Protein AF-A0A7X0A059-F1 (afdb_monomer_lite)

Foldseek 3Di:
DDDDDDDDPDDDPPPLPPLDDFPDFDADPVRHTQEGEFEEEDQAQDLVRLLSRVASRVSPDVVHQEYEYHYEHPHDLVCQVVRVVNSQCSLQPPRDYPPPKDRQHHWAWPDDPVCVSAWTWTWTGIDPGRIYIYIHGHPVVVVSVVVVVVVPDDPPDD

Radius of gyration: 21.63 Å; chains: 1; bounding box: 45×54×93 Å

pLDDT: mean 77.63, std 18.53, range [27.95, 96.81]

Sequence (158 aa):
MNPKVRISGQSRPKKQSNPGEIDLGIFSGNNTRLAICEALILEGRNAIETQKHNLKIFNYDPVRKLYYLLIYYKGDTNNFDSSWESYIDVVEYFVDFPQGYKNPGKVVEITLSDLSDTILLGKSIYGADIELYHIFINVNYRLALNKKKAGQAKPEIL

Secondary structure (DSSP, 8-state):
-PPPP-----PPPP--------SEEEE-TTS-EEEEEEEEEESS--HHHHHHHHHHGGGS-TT--EEEEEEEE-S-GGGHHHHHHHHHHHHHHT--PPTTPPP--S-EE---TTTTTTEEEEEEEETTTEEEEEEEEETTHHHHHHHHHHHTS-----

Structure (mmCIF, N/CA/C/O backbone):
data_AF-A0A7X0A059-F1
#
_entry.id   AF-A0A7X0A059-F1
#
loop_
_atom_site.group_PDB
_atom_site.id
_atom_site.type_symbol
_atom_site.label_atom_id
_atom_site.label_alt_id
_atom_site.label_comp_id
_atom_site.label_asym_id
_atom_site.label_entity_id
_atom_site.label_seq_id
_atom_site.pdbx_PDB_ins_code
_atom_site.Cartn_x
_atom_site.Cartn_y
_atom_site.Cartn_z
_atom_site.occupancy
_atom_site.B_iso_or_equiv
_atom_site.auth_seq_id
_atom_site.auth_comp_id
_atom_site.auth_asym_id
_atom_site.auth_atom_id
_atom_site.pdbx_PDB_model_num
ATOM 1 N N . MET A 1 1 ? 10.974 32.297 54.657 1.00 39.09 1 MET A N 1
ATOM 2 C CA . MET A 1 1 ? 9.920 31.687 53.817 1.00 39.09 1 MET A CA 1
ATOM 3 C C . MET A 1 1 ? 10.022 32.303 52.432 1.00 39.09 1 MET A C 1
ATOM 5 O O . MET A 1 1 ? 9.784 33.493 52.312 1.00 39.09 1 MET A O 1
ATOM 9 N N . ASN A 1 2 ? 10.420 31.530 51.420 1.00 32.09 2 ASN A N 1
ATOM 10 C CA . ASN A 1 2 ? 10.432 31.978 50.021 1.00 32.09 2 ASN A CA 1
ATOM 11 C C . ASN A 1 2 ? 9.170 31.453 49.324 1.00 32.09 2 ASN A C 1
ATOM 13 O O . ASN A 1 2 ? 8.891 30.257 49.458 1.00 32.09 2 ASN A O 1
ATOM 17 N N . PRO A 1 3 ? 8.417 32.265 48.564 1.00 38.75 3 PRO A N 1
ATOM 18 C CA . PRO A 1 3 ? 7.340 31.73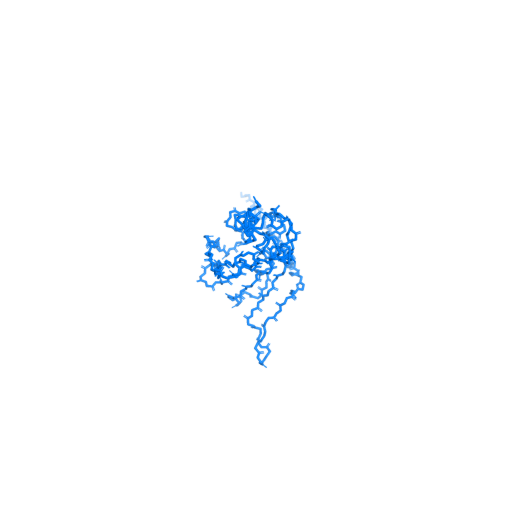1 47.748 1.00 38.75 3 PRO A CA 1
ATOM 19 C C . PRO A 1 3 ? 7.931 30.988 46.540 1.00 38.75 3 PRO A C 1
ATOM 21 O O . PRO A 1 3 ? 8.743 31.527 45.789 1.00 38.75 3 PRO A O 1
ATOM 24 N N . LYS A 1 4 ? 7.526 29.727 46.354 1.00 39.09 4 LYS A N 1
ATOM 25 C CA . LYS A 1 4 ? 7.794 28.968 45.126 1.00 39.09 4 LYS A CA 1
ATOM 26 C C . LYS A 1 4 ? 6.875 29.485 44.020 1.00 39.09 4 LYS A C 1
ATOM 28 O O . LYS A 1 4 ? 5.659 29.334 44.107 1.00 39.09 4 LYS A O 1
ATOM 33 N N . VAL A 1 5 ? 7.461 30.048 42.969 1.00 42.19 5 VAL A N 1
ATOM 34 C CA . VAL A 1 5 ? 6.776 30.314 41.699 1.00 42.19 5 VAL A CA 1
ATOM 35 C C . VAL A 1 5 ? 6.533 28.976 40.994 1.00 42.19 5 VAL A C 1
ATOM 37 O O . VAL A 1 5 ? 7.462 28.194 40.802 1.00 42.19 5 VAL A O 1
ATOM 40 N N . ARG A 1 6 ? 5.281 28.697 40.618 1.00 31.72 6 ARG A N 1
ATOM 41 C CA . ARG A 1 6 ? 4.892 27.516 39.836 1.00 31.72 6 ARG A CA 1
ATOM 42 C C . ARG A 1 6 ? 4.579 27.971 38.411 1.00 31.72 6 ARG A C 1
ATOM 44 O O . ARG A 1 6 ? 3.532 28.563 38.179 1.00 31.72 6 ARG A O 1
ATOM 51 N N . ILE A 1 7 ? 5.480 27.706 37.466 1.00 35.59 7 ILE A N 1
ATOM 52 C CA . ILE A 1 7 ? 5.191 27.875 36.037 1.00 35.59 7 ILE A CA 1
ATOM 53 C C . ILE A 1 7 ? 4.683 26.529 35.521 1.00 35.59 7 ILE A C 1
ATOM 55 O O . ILE A 1 7 ? 5.461 25.602 35.321 1.00 35.59 7 ILE A O 1
ATOM 5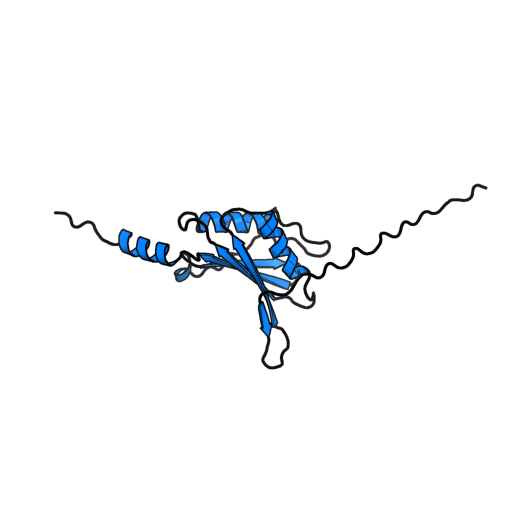9 N N . SER A 1 8 ? 3.370 26.404 35.329 1.00 34.66 8 SER A N 1
ATOM 60 C CA . SER A 1 8 ? 2.795 25.329 34.519 1.00 34.66 8 SER A CA 1
ATOM 61 C C . SER A 1 8 ? 2.526 25.874 33.123 1.00 34.66 8 SER A C 1
ATOM 63 O O . SER A 1 8 ? 1.470 26.451 32.862 1.00 34.66 8 SER A O 1
ATOM 65 N N . GLY A 1 9 ? 3.496 25.710 32.226 1.00 27.95 9 GLY A N 1
ATOM 66 C CA . GLY A 1 9 ? 3.263 25.859 30.797 1.00 27.95 9 GLY A CA 1
ATOM 67 C C . GLY A 1 9 ? 2.430 24.677 30.319 1.00 27.95 9 GLY A C 1
ATOM 68 O O . GLY A 1 9 ? 2.980 23.628 30.003 1.00 27.95 9 GLY A O 1
ATOM 69 N N . GLN A 1 10 ? 1.105 24.824 30.308 1.00 34.25 10 GLN A N 1
ATOM 70 C CA . GLN A 1 10 ? 0.245 23.935 29.535 1.00 34.25 10 GLN A CA 1
ATOM 71 C C . GLN A 1 10 ? 0.641 24.089 28.065 1.00 34.25 10 GLN A C 1
ATOM 73 O O . GLN A 1 10 ? 0.418 25.135 27.450 1.00 34.25 10 GLN A O 1
ATOM 78 N N . SER A 1 11 ? 1.272 23.060 27.507 1.00 37.22 11 SER A N 1
ATOM 79 C CA . SER A 1 11 ? 1.416 22.914 26.067 1.00 37.22 11 SER A CA 1
ATOM 80 C C . SER A 1 11 ? 0.014 22.959 25.461 1.00 37.22 11 SER A C 1
ATOM 82 O O . SER A 1 11 ? -0.852 22.151 25.791 1.00 37.22 11 SER A O 1
ATOM 84 N N . ARG A 1 12 ? -0.228 23.955 24.601 1.00 33.22 12 ARG A N 1
ATOM 85 C CA . ARG A 1 12 ? -1.451 24.040 23.796 1.00 33.22 12 ARG A CA 1
ATOM 86 C C . ARG A 1 12 ? -1.652 22.684 23.106 1.00 33.22 12 ARG A C 1
ATOM 88 O O . ARG A 1 12 ? -0.676 22.187 22.534 1.00 33.22 12 ARG A O 1
ATOM 95 N N . PRO A 1 13 ? -2.859 22.087 23.112 1.00 38.12 13 PRO A N 1
ATOM 96 C CA . PRO A 1 13 ? -3.106 20.929 22.270 1.00 38.12 13 PRO A CA 1
ATOM 97 C C . PRO A 1 13 ? -2.764 21.340 20.837 1.00 38.12 13 PRO A C 1
ATOM 99 O O . PRO A 1 13 ? -3.218 22.386 20.359 1.00 38.12 13 PRO A O 1
ATOM 102 N N . LYS A 1 14 ? -1.879 20.573 20.183 1.00 38.03 14 LYS A N 1
ATOM 103 C CA . LYS A 1 14 ? -1.586 20.759 18.761 1.00 38.03 14 LYS A CA 1
ATOM 104 C C . LYS A 1 14 ? -2.931 20.823 18.047 1.00 38.03 14 LYS A C 1
ATOM 106 O O . LYS A 1 14 ? -3.751 19.924 18.210 1.00 38.03 14 LYS A O 1
ATOM 111 N N . LYS A 1 15 ? -3.154 21.915 17.311 1.00 33.94 15 LYS A N 1
ATOM 112 C CA . LYS A 1 15 ? -4.305 22.102 16.426 1.00 33.94 15 LYS A CA 1
ATOM 113 C C . LYS A 1 15 ? -4.471 20.799 15.647 1.00 33.94 15 LYS A C 1
ATOM 115 O O . LYS A 1 15 ? -3.551 20.432 14.921 1.00 33.94 15 LYS A O 1
ATOM 120 N N . GLN A 1 16 ? -5.568 20.085 15.893 1.00 41.94 16 GLN A N 1
ATOM 121 C CA . GLN A 1 16 ? -5.876 18.818 15.244 1.00 41.94 16 GLN A CA 1
ATOM 122 C C . GLN A 1 16 ? -5.837 19.090 13.740 1.00 41.94 16 GLN A C 1
ATOM 124 O O . GLN A 1 16 ? -6.673 19.823 13.210 1.00 41.94 16 GLN A O 1
ATOM 129 N N . SER A 1 17 ? -4.761 18.656 13.083 1.00 46.22 17 SER A N 1
ATOM 130 C CA . SER A 1 17 ? -4.620 18.810 11.645 1.00 46.22 17 SER A CA 1
ATO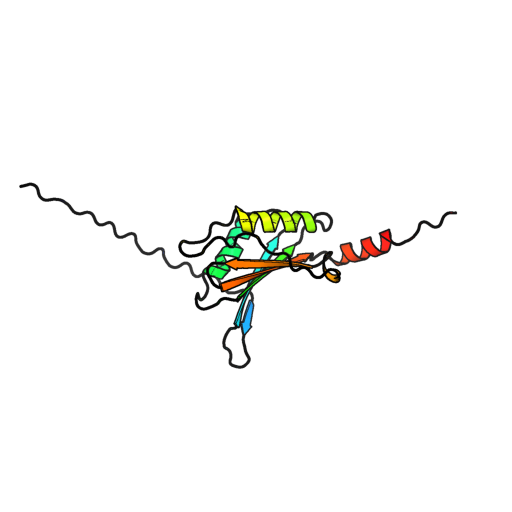M 131 C C . SER A 1 17 ? -5.745 17.997 11.038 1.00 46.22 17 SER A C 1
ATOM 133 O O . SER A 1 17 ? -5.811 16.795 11.294 1.00 46.22 17 SER A O 1
ATOM 135 N N . ASN A 1 18 ? -6.639 18.635 10.279 1.00 52.00 18 ASN A N 1
ATOM 136 C CA . ASN A 1 18 ? -7.593 17.885 9.477 1.00 52.00 18 ASN A CA 1
ATOM 137 C C . ASN A 1 18 ? -6.773 16.893 8.642 1.00 52.00 18 ASN A C 1
ATOM 139 O O . ASN A 1 18 ? -5.905 17.350 7.895 1.00 52.00 18 ASN A O 1
ATOM 143 N N . PRO A 1 19 ? -6.998 15.577 8.773 1.00 57.41 19 PRO A N 1
ATOM 144 C CA . PRO A 1 19 ? -6.161 14.552 8.147 1.00 57.41 19 PRO A CA 1
ATOM 145 C C . PRO A 1 19 ? -6.204 14.546 6.611 1.00 57.41 19 PRO A C 1
ATOM 147 O O . PRO A 1 19 ? -5.616 13.674 5.987 1.00 57.41 19 PRO A O 1
ATOM 150 N N . GLY A 1 20 ? -6.853 15.535 5.993 1.00 64.44 20 GLY A N 1
ATOM 151 C CA . GLY A 1 20 ? -7.193 15.562 4.579 1.00 64.44 20 GLY A CA 1
ATOM 152 C C . GLY A 1 20 ? -8.464 14.765 4.294 1.00 64.44 20 GLY A C 1
ATOM 153 O O . GLY A 1 20 ? -9.022 14.105 5.174 1.00 64.44 20 GLY A O 1
ATOM 154 N N . GLU A 1 21 ? -8.929 14.852 3.053 1.00 77.00 21 GLU A N 1
ATOM 155 C CA . GLU A 1 21 ? -9.992 13.994 2.530 1.00 77.00 21 GLU A CA 1
ATOM 156 C C . GLU A 1 21 ? -9.479 12.551 2.392 1.00 77.00 21 GLU A C 1
ATOM 158 O O . GLU A 1 21 ? -8.286 12.333 2.170 1.00 77.00 21 GLU A O 1
ATOM 163 N N . ILE A 1 22 ? -10.367 11.578 2.603 1.00 81.62 22 ILE A N 1
ATOM 164 C CA . ILE A 1 22 ? -10.082 10.153 2.394 1.00 81.62 22 ILE A CA 1
ATOM 165 C C . ILE A 1 22 ? -10.134 9.882 0.894 1.00 81.62 22 ILE A C 1
ATOM 167 O O . ILE A 1 22 ? -11.134 10.228 0.270 1.00 81.62 22 ILE A O 1
ATOM 171 N N . ASP A 1 23 ? -9.125 9.208 0.345 1.00 83.69 23 ASP A N 1
ATOM 172 C CA . ASP A 1 23 ? -9.100 8.914 -1.094 1.00 83.69 23 ASP A CA 1
ATOM 173 C C . ASP A 1 23 ? -10.210 7.926 -1.494 1.00 83.69 23 ASP A C 1
ATOM 175 O O . ASP A 1 23 ? -10.922 8.136 -2.477 1.00 83.69 23 ASP A O 1
ATOM 179 N N . LEU A 1 24 ? -10.392 6.848 -0.719 1.00 87.44 24 LEU A N 1
ATOM 180 C CA . LEU A 1 24 ? -11.459 5.871 -0.934 1.00 87.44 24 LEU A CA 1
ATOM 181 C C . LEU A 1 24 ? -11.997 5.309 0.390 1.00 87.44 24 LEU A C 1
ATOM 183 O O . LEU A 1 24 ? -11.269 4.760 1.216 1.00 87.44 24 LEU A O 1
ATOM 187 N N . GLY A 1 25 ? -13.314 5.397 0.582 1.00 87.44 25 GLY A N 1
ATOM 188 C CA . GLY A 1 25 ? -14.017 4.744 1.686 1.00 87.44 25 GLY A CA 1
ATOM 189 C C . GLY A 1 25 ? -14.784 3.516 1.207 1.00 87.44 25 GLY A C 1
ATOM 190 O O . GLY A 1 25 ? -15.513 3.585 0.221 1.00 87.44 25 GLY A O 1
ATOM 191 N N . ILE A 1 26 ? -14.666 2.404 1.929 1.00 87.62 26 ILE A N 1
ATOM 192 C CA . ILE A 1 26 ? -15.456 1.192 1.681 1.00 87.62 26 ILE A CA 1
ATOM 193 C C . ILE A 1 26 ? -16.611 1.186 2.674 1.00 87.62 26 ILE A C 1
ATOM 195 O O . ILE A 1 26 ? -16.377 1.323 3.874 1.00 87.62 26 ILE A O 1
ATOM 199 N N . PHE A 1 27 ? -17.845 1.024 2.201 1.00 88.94 27 PHE A N 1
ATOM 200 C CA . PHE A 1 27 ? -19.053 1.083 3.026 1.00 88.94 27 PHE A CA 1
ATOM 201 C C . PHE A 1 27 ? -19.911 -0.163 2.825 1.00 88.94 27 PHE A C 1
ATOM 203 O O . PHE A 1 27 ? -19.964 -0.742 1.744 1.00 88.94 27 PHE A O 1
ATOM 210 N N . SER A 1 28 ? -20.588 -0.574 3.887 1.00 89.19 28 SER A N 1
ATOM 211 C CA . SER A 1 28 ? -21.652 -1.574 3.819 1.00 89.19 28 SER A CA 1
ATOM 212 C C . SER A 1 28 ? -22.932 -0.973 3.229 1.00 89.19 28 SER A C 1
ATOM 214 O O . SER A 1 28 ? -23.081 0.247 3.141 1.00 89.19 28 SER A O 1
ATOM 216 N N . GLY A 1 29 ? -23.899 -1.828 2.884 1.00 89.38 29 GLY A N 1
ATOM 217 C CA . GLY A 1 29 ? -25.184 -1.399 2.318 1.00 89.38 29 GLY A CA 1
ATOM 218 C C . GLY A 1 29 ? -26.027 -0.492 3.227 1.00 89.38 29 GLY A C 1
ATOM 219 O O . GLY A 1 29 ? -26.916 0.190 2.735 1.00 89.38 29 GLY A O 1
ATOM 220 N N . ASN A 1 30 ? -25.735 -0.434 4.533 1.00 92.44 30 ASN A N 1
ATOM 221 C CA . ASN A 1 30 ? -26.384 0.488 5.475 1.00 92.44 30 ASN A CA 1
ATOM 222 C C . ASN A 1 30 ? -25.576 1.781 5.714 1.00 92.44 30 ASN A C 1
ATOM 224 O O . ASN A 1 30 ? -25.806 2.482 6.696 1.00 92.44 30 ASN A O 1
ATOM 228 N N . ASN A 1 31 ? -24.612 2.080 4.839 1.00 86.81 31 ASN A N 1
ATOM 229 C CA . ASN A 1 31 ? -23.726 3.241 4.907 1.00 86.81 31 ASN A CA 1
ATOM 230 C C . ASN A 1 31 ? -22.775 3.270 6.122 1.00 86.81 31 ASN A C 1
ATOM 232 O O . ASN A 1 31 ? -22.131 4.283 6.400 1.00 86.81 31 ASN A O 1
ATOM 236 N N . THR A 1 32 ? -22.614 2.149 6.831 1.00 86.25 32 THR A N 1
ATOM 237 C CA . THR A 1 32 ? -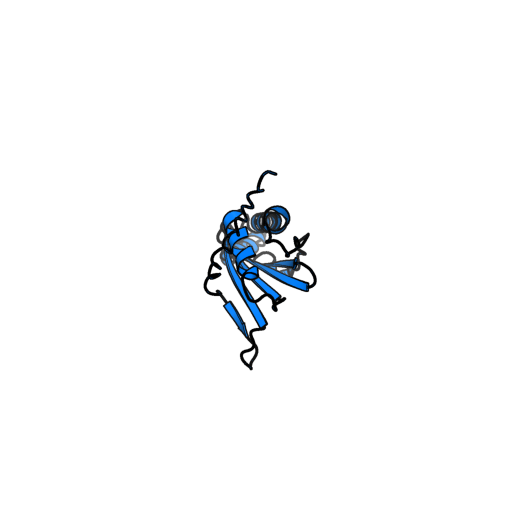21.533 2.004 7.810 1.00 86.25 32 THR A CA 1
ATOM 238 C C . THR A 1 32 ? -20.238 1.789 7.049 1.00 86.25 32 THR A C 1
ATOM 240 O O . THR A 1 32 ? -20.094 0.788 6.340 1.00 86.25 32 THR A O 1
ATOM 243 N N . ARG A 1 33 ? -19.282 2.710 7.187 1.00 86.38 33 ARG A N 1
ATOM 244 C CA . ARG A 1 33 ? -17.945 2.532 6.615 1.00 86.38 33 ARG A CA 1
ATOM 245 C C . ARG A 1 33 ? -17.322 1.276 7.231 1.00 86.38 33 ARG A C 1
ATOM 247 O O . ARG A 1 33 ? -17.422 1.068 8.441 1.00 86.38 33 ARG A O 1
ATOM 254 N N . LEU A 1 34 ? -16.675 0.453 6.421 1.00 86.19 34 LEU A N 1
ATOM 255 C CA . LEU A 1 34 ? -16.009 -0.794 6.795 1.00 86.19 34 LEU A CA 1
ATOM 256 C C . LEU A 1 34 ? -14.489 -0.625 6.806 1.00 86.19 34 LEU A C 1
ATOM 258 O O . LEU A 1 34 ? -13.845 -1.024 7.768 1.00 86.19 34 LEU A O 1
ATOM 262 N N . ALA A 1 35 ? -13.936 0.053 5.801 1.00 88.00 35 ALA A N 1
ATOM 263 C CA . ALA A 1 35 ? -12.500 0.265 5.670 1.00 88.00 35 ALA A CA 1
ATOM 264 C C . ALA A 1 35 ? -12.180 1.595 4.978 1.00 88.00 35 ALA A C 1
ATOM 266 O O . ALA A 1 35 ? -13.061 2.255 4.415 1.00 88.00 35 ALA A O 1
ATOM 267 N N . ILE A 1 36 ? -10.910 1.982 5.054 1.00 89.12 36 ILE A N 1
ATOM 268 C CA . ILE A 1 36 ? -10.352 3.174 4.415 1.00 89.12 36 ILE A CA 1
ATOM 269 C C . ILE A 1 36 ? -9.194 2.737 3.528 1.00 89.12 36 ILE A C 1
ATOM 271 O O . ILE A 1 36 ? -8.398 1.886 3.924 1.00 89.12 36 ILE A O 1
ATOM 275 N N . CYS A 1 37 ? -9.112 3.327 2.343 1.00 90.50 37 CYS A N 1
ATOM 276 C CA . CYS A 1 37 ? -8.003 3.163 1.430 1.00 90.50 37 CYS A CA 1
ATOM 277 C C . CYS A 1 37 ? -7.391 4.529 1.118 1.00 90.50 37 CYS A C 1
ATOM 279 O O . CYS A 1 37 ? -8.091 5.457 0.716 1.00 90.50 37 CYS A O 1
ATOM 281 N N . GLU A 1 38 ? -6.084 4.622 1.331 1.00 91.44 38 GLU A N 1
ATOM 282 C CA . GLU A 1 38 ? -5.249 5.757 0.946 1.00 91.44 38 GLU A CA 1
ATOM 283 C C . GLU A 1 38 ? -4.411 5.374 -0.270 1.00 91.44 38 GLU A C 1
ATOM 285 O O . GLU A 1 38 ? -3.971 4.227 -0.391 1.00 91.44 38 GLU A O 1
ATOM 290 N N . ALA A 1 39 ? -4.179 6.328 -1.163 1.00 92.12 39 ALA A N 1
ATOM 291 C CA . ALA A 1 39 ? -3.411 6.124 -2.378 1.00 92.12 39 ALA A CA 1
ATOM 292 C C . ALA A 1 39 ? -2.067 6.857 -2.316 1.00 92.12 39 ALA A C 1
ATOM 294 O O . ALA A 1 39 ? -1.969 7.982 -1.833 1.00 92.12 39 ALA A O 1
ATOM 295 N N . LEU A 1 40 ? -1.022 6.228 -2.846 1.00 93.25 40 LEU A N 1
ATOM 296 C CA . LEU A 1 40 ? 0.326 6.778 -2.955 1.00 93.25 40 LEU A CA 1
ATOM 297 C C . LEU A 1 40 ? 0.876 6.482 -4.352 1.00 93.25 40 LEU A C 1
ATOM 299 O O . LEU A 1 40 ? 0.669 5.400 -4.891 1.00 93.25 40 LEU A O 1
ATOM 303 N N . ILE A 1 41 ? 1.613 7.424 -4.935 1.00 93.88 41 ILE A N 1
ATOM 304 C CA . ILE A 1 41 ? 2.373 7.204 -6.170 1.00 93.88 41 ILE A CA 1
ATOM 305 C C . ILE A 1 41 ? 3.858 7.148 -5.814 1.00 93.88 41 ILE A C 1
ATOM 307 O O . ILE A 1 41 ? 4.361 8.062 -5.162 1.00 93.88 41 ILE A O 1
ATOM 311 N N . LEU A 1 42 ? 4.565 6.111 -6.269 1.00 93.88 42 LEU A N 1
ATOM 312 C CA . LEU A 1 42 ? 6.012 5.969 -6.094 1.00 93.88 42 LEU A CA 1
ATOM 313 C C . LEU A 1 42 ? 6.713 5.733 -7.431 1.00 93.88 42 LEU A C 1
ATOM 315 O O . LEU A 1 42 ? 6.239 4.984 -8.278 1.00 93.88 42 LEU A O 1
ATOM 319 N N . GLU A 1 43 ? 7.887 6.333 -7.594 1.00 89.19 43 GLU A N 1
ATOM 320 C CA . GLU A 1 43 ? 8.799 6.070 -8.722 1.00 89.19 43 GLU A CA 1
ATOM 321 C C . GLU A 1 43 ? 10.069 5.324 -8.272 1.00 89.19 43 GLU A C 1
ATOM 323 O O . GLU A 1 43 ? 10.820 4.803 -9.090 1.00 89.19 43 GLU A O 1
ATOM 328 N N . GLY A 1 44 ? 10.274 5.223 -6.957 1.00 85.44 44 GLY A N 1
ATOM 329 C CA . GLY A 1 44 ? 11.403 4.586 -6.290 1.00 85.44 44 GLY A CA 1
ATOM 330 C C . GLY A 1 44 ? 11.303 4.814 -4.780 1.00 85.44 44 GLY A C 1
ATOM 331 O O . GLY A 1 44 ? 10.234 5.167 -4.271 1.00 85.44 44 GLY A O 1
ATOM 332 N N . ARG A 1 45 ? 12.413 4.650 -4.053 1.00 89.19 45 ARG A N 1
ATOM 333 C CA . ARG A 1 45 ? 12.437 4.856 -2.598 1.00 89.19 45 ARG A CA 1
ATOM 334 C C . ARG A 1 45 ? 12.117 6.311 -2.240 1.00 89.19 45 ARG A C 1
ATOM 336 O O . ARG A 1 45 ? 12.873 7.217 -2.578 1.00 89.19 45 ARG A O 1
ATOM 343 N N . ASN A 1 46 ? 11.042 6.529 -1.487 1.00 89.56 46 ASN A N 1
ATOM 344 C CA . ASN A 1 46 ? 10.694 7.842 -0.943 1.00 89.56 46 ASN A CA 1
ATOM 345 C C . ASN A 1 46 ? 10.149 7.694 0.481 1.00 89.56 46 ASN A C 1
ATOM 347 O O . ASN A 1 46 ? 8.956 7.461 0.682 1.00 89.56 46 ASN A O 1
ATOM 351 N N . ALA A 1 47 ? 11.036 7.816 1.471 1.00 87.56 47 ALA A N 1
ATOM 352 C CA . ALA A 1 47 ? 10.682 7.621 2.874 1.00 87.56 47 ALA A CA 1
ATOM 353 C C . ALA A 1 47 ? 9.680 8.666 3.388 1.00 87.56 47 ALA A C 1
ATOM 355 O O . ALA A 1 47 ? 8.765 8.321 4.129 1.00 87.56 47 ALA A O 1
ATOM 356 N N . ILE A 1 48 ? 9.808 9.919 2.940 1.00 88.81 48 ILE A N 1
ATOM 357 C CA . ILE A 1 48 ? 8.980 11.038 3.406 1.00 88.81 48 ILE A CA 1
ATOM 358 C C . ILE A 1 48 ? 7.524 10.856 2.970 1.00 88.81 48 ILE A C 1
ATOM 360 O O . ILE A 1 48 ? 6.622 10.897 3.807 1.00 88.81 48 ILE A O 1
ATOM 364 N N . GLU A 1 49 ? 7.280 10.618 1.677 1.00 88.06 49 GLU A N 1
ATOM 365 C CA . GLU A 1 49 ? 5.909 10.408 1.191 1.00 88.06 49 GLU A CA 1
ATOM 366 C C . GLU A 1 49 ? 5.338 9.079 1.697 1.00 88.06 49 GLU A C 1
ATOM 368 O O . GLU A 1 49 ? 4.179 9.025 2.106 1.00 88.06 49 GLU A O 1
ATOM 373 N N . THR A 1 50 ? 6.159 8.027 1.781 1.00 89.44 50 THR A N 1
ATOM 374 C CA . THR A 1 50 ? 5.725 6.747 2.361 1.00 89.44 50 THR A CA 1
ATOM 375 C C . THR A 1 50 ? 5.269 6.923 3.806 1.00 89.44 50 THR A C 1
ATOM 377 O O . THR A 1 50 ? 4.182 6.462 4.152 1.00 89.44 50 THR A O 1
ATOM 380 N N . GLN A 1 51 ? 6.040 7.629 4.639 1.00 87.94 51 GLN A N 1
ATOM 381 C CA . GLN A 1 51 ? 5.668 7.928 6.020 1.00 87.94 51 GLN A CA 1
ATOM 382 C C . GLN A 1 51 ? 4.390 8.760 6.080 1.00 87.94 51 GLN A C 1
ATOM 384 O O . GLN A 1 51 ? 3.456 8.399 6.788 1.00 87.94 51 GLN A O 1
ATOM 389 N N . LYS A 1 52 ? 4.302 9.844 5.311 1.00 87.38 52 LYS A N 1
ATOM 390 C CA . LYS A 1 52 ? 3.123 10.716 5.294 1.00 87.38 52 LYS A CA 1
ATOM 391 C C . LYS A 1 52 ? 1.834 9.952 4.970 1.00 87.38 52 LYS A C 1
ATOM 393 O O . LYS A 1 52 ? 0.847 10.119 5.683 1.00 87.38 52 LYS A O 1
ATOM 398 N N . HIS A 1 53 ? 1.848 9.093 3.951 1.00 86.81 53 HIS A N 1
ATOM 399 C CA . HIS A 1 53 ? 0.672 8.313 3.553 1.00 86.81 53 HIS A CA 1
ATOM 400 C C . HIS A 1 53 ? 0.374 7.158 4.520 1.00 86.81 53 HIS A C 1
ATOM 402 O O . HIS A 1 53 ? -0.783 6.959 4.887 1.00 86.81 53 HIS A O 1
ATOM 408 N N . ASN A 1 54 ? 1.400 6.461 5.029 1.00 84.12 54 ASN A N 1
ATOM 409 C CA . ASN A 1 54 ? 1.212 5.452 6.079 1.00 84.12 54 ASN A CA 1
ATOM 410 C C . ASN A 1 54 ? 0.670 6.058 7.377 1.00 84.12 54 ASN A C 1
ATOM 412 O O . ASN A 1 54 ? -0.057 5.389 8.093 1.00 84.12 54 ASN A O 1
ATOM 416 N N . LEU A 1 55 ? 0.987 7.313 7.701 1.00 82.56 55 LEU A N 1
ATOM 417 C CA . LEU A 1 55 ? 0.478 7.961 8.910 1.00 82.56 55 LEU A CA 1
ATOM 418 C C . LEU A 1 55 ? -0.912 8.575 8.733 1.00 82.56 55 LEU A C 1
ATOM 420 O O . LEU A 1 55 ? -1.653 8.692 9.710 1.00 82.56 55 LEU A O 1
ATOM 424 N N . LYS A 1 56 ? -1.290 8.940 7.502 1.00 84.56 56 LYS A N 1
ATOM 425 C CA . LYS A 1 56 ? -2.599 9.532 7.192 1.00 84.56 56 LYS A CA 1
ATOM 426 C C . LYS A 1 56 ? -3.744 8.614 7.623 1.00 84.56 56 LYS A C 1
ATOM 428 O O . LYS A 1 56 ? -4.662 9.089 8.288 1.00 84.56 56 LYS A O 1
ATOM 433 N N . ILE A 1 57 ? -3.620 7.305 7.380 1.00 79.44 57 ILE A N 1
ATOM 434 C CA . ILE A 1 57 ? -4.627 6.309 7.783 1.00 79.44 57 ILE A CA 1
ATOM 435 C C . ILE A 1 57 ? -4.909 6.288 9.296 1.00 79.44 57 ILE A C 1
ATOM 437 O O . ILE A 1 57 ? -6.062 6.142 9.694 1.00 79.44 57 ILE A O 1
ATOM 441 N N . PHE A 1 58 ? -3.891 6.502 10.138 1.00 75.56 58 PHE A N 1
ATOM 442 C CA . PHE A 1 58 ? -4.022 6.476 11.603 1.00 75.56 58 PHE A CA 1
ATOM 443 C C . PHE A 1 58 ? -4.610 7.761 12.187 1.00 75.56 58 PHE A C 1
ATOM 445 O O . PHE A 1 58 ? -4.953 7.801 13.369 1.00 75.56 58 PHE A O 1
ATOM 452 N N . ASN A 1 59 ? -4.722 8.817 11.379 1.00 75.69 59 ASN A N 1
ATOM 453 C CA . ASN A 1 59 ? -5.413 10.037 11.779 1.00 75.69 59 ASN A CA 1
ATOM 454 C C . ASN A 1 59 ? -6.929 9.960 11.525 1.00 75.69 59 ASN A C 1
ATOM 456 O O . ASN A 1 59 ? -7.656 10.885 11.896 1.00 75.69 59 ASN A O 1
ATOM 460 N N . TYR A 1 60 ? -7.409 8.887 10.889 1.00 72.19 60 TYR A N 1
ATOM 461 C CA . TYR A 1 60 ? -8.834 8.607 10.754 1.00 72.19 60 TYR A CA 1
ATOM 462 C C . TYR A 1 60 ? -9.377 7.839 11.967 1.00 72.19 60 TYR A C 1
ATOM 464 O O . TYR A 1 60 ? -8.649 7.501 12.894 1.00 72.19 60 TYR A O 1
ATOM 472 N N . ASP A 1 61 ? -10.695 7.633 11.978 1.00 67.62 61 ASP A N 1
ATOM 473 C CA . ASP A 1 61 ? -11.467 7.054 13.082 1.00 67.62 61 ASP A CA 1
ATOM 474 C C . ASP A 1 61 ? -10.785 5.828 13.747 1.00 67.62 61 ASP A C 1
ATOM 476 O O . ASP A 1 61 ? -10.713 4.764 13.124 1.00 67.62 61 ASP A O 1
ATOM 480 N N . PRO A 1 62 ? -10.344 5.942 15.019 1.00 61.97 62 PRO A N 1
ATOM 481 C CA . PRO A 1 62 ? -9.570 4.916 15.720 1.00 61.97 62 PRO A CA 1
ATOM 482 C C . PRO A 1 62 ? -10.375 3.653 16.051 1.00 61.97 62 PRO A C 1
ATOM 484 O O . PRO A 1 62 ? -9.798 2.654 16.474 1.00 61.97 62 PRO A O 1
ATOM 487 N N . VAL A 1 63 ? -11.702 3.663 15.868 1.00 61.25 63 VAL A N 1
ATOM 488 C CA . VAL A 1 63 ? -12.539 2.459 16.027 1.00 61.25 63 VAL A CA 1
ATOM 489 C C . VAL A 1 63 ? -12.246 1.436 14.921 1.00 61.25 63 VAL A C 1
ATOM 491 O O . VAL A 1 63 ? -12.558 0.250 15.056 1.00 61.25 63 VAL A O 1
ATOM 494 N N . ARG A 1 64 ? -11.633 1.870 13.815 1.00 71.06 64 ARG A N 1
ATOM 495 C CA . ARG A 1 64 ? -11.395 1.034 12.640 1.00 71.06 64 ARG A CA 1
ATOM 496 C C . ARG A 1 64 ? -10.089 0.269 12.741 1.00 71.06 64 ARG A C 1
ATOM 498 O O . ARG A 1 64 ? -9.063 0.785 13.173 1.00 71.06 64 ARG A O 1
ATOM 505 N N . LYS A 1 65 ? -10.160 -0.970 12.266 1.00 81.75 65 LYS A N 1
ATOM 506 C CA . LYS A 1 65 ? -9.109 -1.986 12.369 1.00 81.75 65 LYS A CA 1
ATOM 507 C C . LYS A 1 65 ? -8.674 -2.538 11.015 1.00 81.75 65 LYS A C 1
ATOM 509 O O . LYS A 1 65 ? -7.883 -3.465 10.971 1.00 81.75 65 LYS A O 1
ATOM 514 N N . LEU A 1 66 ? -9.205 -1.997 9.919 1.00 88.62 66 LEU A N 1
ATOM 515 C CA . LEU A 1 66 ? -8.938 -2.482 8.571 1.00 88.62 66 LEU A CA 1
ATOM 516 C C . LEU A 1 66 ? -8.674 -1.308 7.629 1.00 88.62 66 LEU A C 1
ATOM 518 O O . LEU A 1 66 ? -9.563 -0.487 7.373 1.00 88.62 66 LEU A O 1
ATOM 522 N N . TYR A 1 67 ? -7.449 -1.259 7.120 1.00 90.50 67 TYR A N 1
ATOM 523 C CA . TYR A 1 67 ? -6.947 -0.203 6.254 1.00 90.50 67 TYR A CA 1
ATOM 524 C C . TYR A 1 67 ? -6.242 -0.787 5.033 1.00 90.50 67 TYR A C 1
ATOM 526 O O . TYR A 1 67 ? -5.703 -1.895 5.064 1.00 90.50 67 TYR A O 1
ATOM 534 N N . TYR A 1 68 ? -6.220 -0.001 3.963 1.00 92.62 68 TYR A N 1
ATOM 535 C CA . TYR A 1 68 ? -5.538 -0.327 2.721 1.00 92.62 68 TYR A CA 1
ATOM 536 C C . TYR A 1 68 ? -4.657 0.847 2.293 1.00 92.62 68 TYR A C 1
ATOM 538 O O . TYR A 1 68 ? -5.081 2.002 2.328 1.00 92.62 68 TYR A O 1
ATOM 546 N N . LEU A 1 69 ? -3.448 0.546 1.839 1.00 93.75 69 LEU A N 1
ATOM 547 C CA . LEU A 1 69 ? -2.609 1.463 1.082 1.00 93.75 69 LEU A CA 1
ATOM 548 C C . LEU A 1 69 ? -2.502 0.940 -0.339 1.00 93.75 69 LEU A C 1
ATOM 550 O O . LEU A 1 69 ? -2.032 -0.173 -0.563 1.00 93.75 69 LEU A O 1
ATOM 554 N N . LEU A 1 70 ? -2.936 1.756 -1.288 1.00 95.19 70 LEU A N 1
ATOM 555 C CA . LEU A 1 70 ? -2.831 1.481 -2.707 1.00 95.19 70 LEU A CA 1
ATOM 556 C C . LEU A 1 70 ? -1.651 2.261 -3.273 1.00 95.19 70 LEU A C 1
ATOM 558 O O . LEU A 1 70 ? -1.680 3.488 -3.348 1.00 95.19 70 LEU A O 1
ATOM 562 N N . ILE A 1 71 ? -0.597 1.550 -3.651 1.00 96.00 71 ILE A N 1
ATOM 563 C CA . ILE A 1 71 ? 0.651 2.142 -4.107 1.00 96.00 71 ILE A CA 1
ATOM 564 C C . ILE A 1 71 ? 0.784 1.929 -5.610 1.00 96.00 71 ILE A C 1
ATOM 566 O O . ILE A 1 71 ? 0.961 0.811 -6.084 1.00 96.00 71 ILE A O 1
ATOM 570 N N . TYR A 1 72 ? 0.728 3.018 -6.364 1.00 94.88 72 TYR A N 1
ATOM 571 C CA . TYR A 1 72 ? 0.942 3.026 -7.802 1.00 94.88 72 TYR A CA 1
ATOM 572 C C . TYR A 1 72 ? 2.426 3.229 -8.101 1.00 94.88 72 TYR A C 1
ATOM 574 O O . TYR A 1 72 ? 2.948 4.343 -8.007 1.00 94.88 72 TYR A O 1
ATOM 582 N N . TYR A 1 73 ? 3.104 2.155 -8.489 1.00 95.31 73 TYR A N 1
ATOM 583 C CA . TYR A 1 73 ? 4.485 2.207 -8.937 1.00 95.31 73 TYR A CA 1
ATOM 584 C C . TYR A 1 73 ? 4.571 2.663 -10.395 1.00 95.31 73 TYR A C 1
ATOM 586 O O . TYR A 1 73 ? 4.149 1.950 -11.309 1.00 95.31 73 TYR A O 1
ATOM 594 N N . LYS A 1 74 ? 5.132 3.857 -10.602 1.00 93.56 74 LYS A N 1
ATOM 595 C CA . LYS A 1 74 ? 5.334 4.517 -11.903 1.00 93.56 74 LYS A CA 1
ATOM 596 C C . LYS A 1 74 ? 6.778 4.459 -12.412 1.00 93.56 74 LYS A C 1
ATOM 598 O O . LYS A 1 74 ? 7.052 5.016 -13.473 1.00 93.56 74 LYS A O 1
ATOM 603 N N . GLY A 1 75 ? 7.686 3.818 -11.677 1.00 91.44 75 GLY A N 1
ATOM 604 C CA . GLY A 1 75 ? 9.086 3.683 -12.078 1.00 91.44 75 GLY A CA 1
ATOM 605 C C . GLY A 1 75 ? 9.308 2.666 -13.205 1.00 91.44 75 GLY A C 1
ATOM 606 O O . GLY A 1 75 ? 8.369 2.170 -13.841 1.00 91.44 75 GLY A O 1
ATOM 607 N N . ASP A 1 76 ? 10.580 2.349 -13.458 1.00 90.81 76 ASP A N 1
ATOM 608 C CA . ASP A 1 76 ? 10.958 1.297 -14.405 1.00 90.81 76 ASP A CA 1
ATOM 609 C C . ASP A 1 76 ? 10.488 -0.067 -13.888 1.00 90.81 76 ASP A C 1
ATOM 611 O O . ASP A 1 76 ? 10.884 -0.508 -12.815 1.00 90.81 76 ASP A O 1
ATOM 615 N N . THR A 1 77 ? 9.690 -0.773 -14.688 1.00 89.88 77 THR A N 1
ATOM 616 C CA . THR A 1 77 ? 9.224 -2.141 -14.407 1.00 89.88 77 THR A CA 1
ATOM 617 C C . THR A 1 77 ? 10.344 -3.104 -14.002 1.00 89.88 77 THR A C 1
ATOM 619 O O . THR A 1 77 ? 10.091 -4.001 -13.210 1.00 89.88 77 THR A O 1
ATOM 622 N N . ASN A 1 78 ? 11.571 -2.935 -14.502 1.00 88.62 78 ASN A N 1
ATOM 623 C CA . ASN A 1 78 ? 12.686 -3.819 -14.130 1.00 88.62 78 ASN A CA 1
ATOM 624 C C . ASN A 1 78 ? 13.113 -3.653 -12.662 1.00 88.62 78 ASN A C 1
ATOM 626 O O . ASN A 1 78 ? 13.775 -4.527 -12.116 1.00 88.62 78 ASN A O 1
ATOM 630 N N . ASN A 1 79 ? 12.726 -2.543 -12.034 1.00 92.19 79 ASN A N 1
ATOM 631 C CA . ASN A 1 79 ? 12.984 -2.241 -10.633 1.00 92.19 79 ASN A CA 1
ATOM 632 C C . ASN A 1 79 ? 11.729 -2.434 -9.770 1.00 92.19 79 ASN A C 1
ATOM 634 O O . ASN A 1 79 ? 11.691 -1.926 -8.654 1.00 92.19 79 ASN A O 1
ATOM 638 N N . PHE A 1 80 ? 10.680 -3.091 -10.275 1.00 92.50 80 PHE A N 1
ATOM 639 C CA . PHE A 1 80 ? 9.417 -3.235 -9.548 1.00 92.50 80 PHE A CA 1
ATOM 640 C C . PHE A 1 80 ? 9.612 -3.966 -8.214 1.00 92.50 80 PHE A C 1
ATOM 642 O O . PHE A 1 80 ? 9.299 -3.398 -7.168 1.00 92.50 80 PHE A O 1
ATOM 649 N N . ASP A 1 81 ? 10.227 -5.149 -8.249 1.00 92.75 81 ASP A N 1
ATOM 650 C CA . ASP A 1 81 ? 10.468 -5.977 -7.061 1.00 92.75 81 ASP A CA 1
ATOM 651 C C . ASP A 1 81 ? 11.410 -5.280 -6.071 1.00 92.75 81 ASP A C 1
ATOM 653 O O . ASP A 1 81 ? 11.108 -5.159 -4.887 1.00 92.75 81 ASP A O 1
ATOM 657 N N . SER A 1 82 ? 12.513 -4.704 -6.558 1.00 94.62 82 SER A N 1
ATOM 658 C CA . SER A 1 82 ? 13.448 -3.969 -5.696 1.00 94.62 82 SER A CA 1
ATOM 659 C C . SER A 1 82 ? 12.831 -2.692 -5.111 1.00 94.62 82 SER A C 1
ATOM 661 O O . SER A 1 82 ? 13.173 -2.277 -4.002 1.00 94.62 82 SER A O 1
ATOM 663 N N . SER A 1 83 ? 11.889 -2.062 -5.819 1.00 95.19 83 SER A N 1
ATOM 664 C CA . SER A 1 83 ? 11.136 -0.912 -5.303 1.00 95.19 83 SER A CA 1
ATOM 665 C C . SER A 1 83 ? 10.108 -1.327 -4.255 1.00 95.19 83 SER A C 1
ATOM 667 O O . SER A 1 83 ? 9.904 -0.578 -3.299 1.00 95.19 83 SER A O 1
ATOM 669 N N . TRP A 1 84 ? 9.497 -2.504 -4.401 1.00 95.62 84 TRP A N 1
ATOM 670 C CA . TRP A 1 84 ? 8.654 -3.109 -3.373 1.00 95.62 84 TRP A CA 1
ATOM 671 C C . TRP A 1 84 ? 9.448 -3.394 -2.100 1.00 95.62 84 TRP A C 1
ATOM 673 O O . TRP A 1 84 ? 9.071 -2.908 -1.035 1.00 95.62 84 TRP A O 1
ATOM 683 N N . GLU A 1 85 ? 10.591 -4.073 -2.208 1.00 95.00 85 GLU A N 1
ATOM 684 C CA . GLU A 1 85 ? 11.480 -4.333 -1.068 1.00 95.00 85 GLU A CA 1
ATOM 685 C C . GLU A 1 85 ? 11.898 -3.029 -0.381 1.00 95.00 85 GLU A C 1
ATOM 687 O O . GLU A 1 85 ? 11.837 -2.904 0.842 1.00 95.00 85 GLU A O 1
ATOM 692 N N . SER A 1 86 ? 12.255 -2.010 -1.169 1.00 94.44 86 SER A N 1
ATOM 693 C CA . SER A 1 86 ? 12.623 -0.700 -0.635 1.00 94.44 86 SER A CA 1
ATOM 694 C C . SER A 1 86 ? 11.462 0.005 0.072 1.00 94.44 86 SER A C 1
ATOM 696 O O . SER A 1 86 ? 11.679 0.692 1.069 1.00 94.44 86 SER A O 1
ATOM 698 N N . TYR A 1 87 ? 10.237 -0.143 -0.434 1.00 95.00 87 TYR A N 1
ATOM 699 C CA . TYR A 1 87 ? 9.030 0.375 0.206 1.00 95.00 87 TYR A CA 1
ATOM 700 C C . TYR A 1 87 ? 8.750 -0.337 1.535 1.00 95.00 87 TYR A C 1
ATOM 702 O O . TYR A 1 87 ? 8.500 0.336 2.536 1.00 95.00 87 TYR A O 1
ATOM 710 N N . ILE A 1 88 ? 8.837 -1.670 1.567 1.00 94.44 88 ILE A N 1
ATOM 711 C CA . ILE A 1 88 ? 8.651 -2.464 2.786 1.00 94.44 88 ILE A CA 1
ATOM 712 C C . ILE A 1 88 ? 9.690 -2.099 3.840 1.00 94.44 88 ILE A C 1
ATOM 714 O O . ILE A 1 88 ? 9.323 -1.815 4.976 1.00 94.44 88 ILE A O 1
ATOM 718 N N . ASP A 1 89 ? 10.959 -1.991 3.453 1.00 92.94 89 ASP A N 1
ATOM 719 C CA . ASP A 1 89 ? 12.035 -1.558 4.345 1.00 92.94 89 ASP A CA 1
ATOM 720 C C . ASP A 1 89 ? 11.734 -0.185 4.976 1.00 92.94 89 ASP A C 1
ATOM 722 O O . ASP A 1 89 ? 11.897 0.007 6.180 1.00 92.94 89 ASP A O 1
ATOM 726 N N . VAL A 1 90 ? 11.191 0.762 4.201 1.00 90.88 90 VAL A N 1
ATOM 727 C CA . VAL A 1 90 ? 10.719 2.041 4.752 1.00 90.88 90 VAL A CA 1
ATOM 728 C C . VAL A 1 90 ? 9.595 1.843 5.773 1.00 90.88 90 VAL A C 1
ATOM 730 O O . VAL A 1 90 ? 9.661 2.430 6.853 1.00 90.88 90 VAL A O 1
ATOM 733 N N . VAL A 1 91 ? 8.573 1.047 5.450 1.00 89.81 91 VAL A N 1
ATOM 734 C CA . VAL A 1 91 ? 7.425 0.796 6.341 1.00 89.81 91 VAL A CA 1
ATOM 735 C C . VAL A 1 91 ? 7.865 0.164 7.662 1.00 89.81 91 VAL A C 1
ATOM 737 O O . VAL A 1 91 ? 7.398 0.586 8.720 1.00 89.81 91 VAL A O 1
ATOM 740 N N . GLU A 1 92 ? 8.763 -0.818 7.610 1.00 89.31 92 GLU A N 1
ATOM 741 C CA . GLU A 1 92 ? 9.214 -1.577 8.779 1.00 89.31 92 GLU A CA 1
ATOM 742 C C . GLU A 1 92 ? 10.148 -0.765 9.686 1.00 89.31 92 GLU A C 1
ATOM 744 O O . GLU A 1 92 ? 10.030 -0.827 10.917 1.00 89.31 92 GLU A O 1
ATOM 749 N N . TYR A 1 93 ? 11.066 0.008 9.093 1.00 86.38 93 TYR A N 1
ATOM 750 C CA . TYR A 1 93 ? 12.204 0.572 9.828 1.00 86.38 93 TYR A CA 1
ATOM 751 C C . TYR A 1 93 ? 12.243 2.099 9.906 1.00 86.38 93 TYR A C 1
ATOM 753 O O . TYR A 1 93 ? 12.928 2.629 10.779 1.00 86.38 93 TYR A O 1
ATOM 761 N N . PHE A 1 94 ? 11.537 2.815 9.028 1.00 82.94 94 PHE A N 1
ATOM 762 C CA . PHE A 1 94 ? 11.668 4.274 8.906 1.00 82.94 94 PHE A CA 1
ATOM 763 C C . PHE A 1 94 ? 10.381 5.044 9.207 1.00 82.94 94 PHE A C 1
ATOM 765 O O . PHE A 1 94 ? 10.435 6.258 9.396 1.00 82.94 94 PHE A O 1
ATOM 772 N N . VAL A 1 95 ? 9.221 4.383 9.255 1.00 80.31 95 VAL A N 1
ATOM 773 C CA . VAL A 1 95 ? 7.975 5.057 9.633 1.00 80.31 95 VAL A CA 1
ATOM 774 C C . VAL A 1 95 ? 7.905 5.215 11.152 1.00 80.31 95 VAL A C 1
ATOM 776 O O . VAL A 1 95 ? 7.735 4.249 11.895 1.00 80.31 95 VAL A O 1
ATOM 779 N N . ASP A 1 96 ? 7.972 6.465 11.608 1.00 76.19 96 ASP A N 1
ATOM 780 C CA . ASP A 1 96 ? 7.762 6.816 13.012 1.00 76.19 96 ASP A CA 1
ATOM 781 C C . ASP A 1 96 ? 6.267 6.909 13.336 1.00 76.19 96 ASP A C 1
ATOM 783 O O . ASP A 1 96 ? 5.581 7.861 12.947 1.00 76.19 96 ASP A O 1
ATOM 787 N N . PHE A 1 97 ? 5.753 5.931 14.079 1.00 72.88 97 PHE A N 1
ATOM 788 C CA . PHE A 1 97 ? 4.346 5.902 14.476 1.00 72.88 97 PHE A CA 1
ATOM 789 C C . PHE A 1 97 ? 4.047 6.860 15.644 1.00 72.88 97 PHE A C 1
ATOM 791 O O . PHE A 1 97 ? 4.864 7.006 16.558 1.00 72.88 97 PHE A O 1
ATOM 798 N N . PRO A 1 98 ? 2.862 7.507 15.664 1.00 68.94 98 PRO A N 1
ATOM 799 C CA . PRO A 1 98 ? 2.440 8.339 16.780 1.00 68.94 98 PRO A CA 1
ATOM 800 C C . PRO A 1 98 ? 2.382 7.545 18.087 1.00 68.94 98 PRO A C 1
ATOM 802 O O . PRO A 1 98 ? 2.081 6.350 18.108 1.00 68.94 98 PRO A O 1
ATOM 805 N N . GLN A 1 99 ? 2.605 8.243 19.198 1.00 62.41 99 GLN A N 1
ATOM 806 C CA . GLN A 1 99 ? 2.558 7.666 20.538 1.00 62.41 99 GLN A CA 1
ATOM 807 C C . GLN A 1 99 ? 1.225 6.930 20.781 1.00 62.41 99 GLN A C 1
ATOM 809 O O . GLN A 1 99 ? 0.158 7.533 20.694 1.00 62.41 99 GLN A O 1
ATOM 814 N N . GLY A 1 100 ? 1.295 5.631 21.096 1.00 65.00 100 GLY A N 1
ATOM 815 C CA . GLY A 1 100 ? 0.127 4.761 21.318 1.00 65.00 100 GLY A CA 1
ATOM 816 C C . GLY A 1 100 ? -0.082 3.693 20.240 1.00 65.00 100 GLY A C 1
ATOM 817 O O . GLY A 1 100 ? -0.701 2.669 20.524 1.00 65.00 100 GLY A O 1
ATOM 818 N N . TYR A 1 101 ? 0.504 3.868 19.054 1.00 66.00 101 TYR A N 1
ATOM 819 C CA . TYR A 1 101 ? 0.593 2.822 18.037 1.00 66.00 101 TYR A CA 1
ATOM 820 C C . TYR A 1 101 ? 1.934 2.092 18.166 1.00 66.00 101 TYR A C 1
ATOM 822 O O . TYR A 1 101 ? 2.975 2.710 18.388 1.00 66.00 101 TYR A O 1
ATOM 830 N N . LYS A 1 102 ? 1.916 0.759 18.078 1.00 69.88 102 LYS A N 1
ATOM 831 C CA . LYS A 1 102 ? 3.144 -0.050 18.057 1.00 69.88 102 LYS A CA 1
ATOM 832 C C . LYS A 1 102 ? 3.629 -0.186 16.617 1.00 69.88 102 LYS A C 1
ATOM 834 O O . LYS A 1 102 ? 2.797 -0.330 15.726 1.00 69.88 102 LYS A O 1
ATOM 839 N N . ASN A 1 103 ? 4.949 -0.185 16.422 1.00 69.75 103 ASN A N 1
ATOM 840 C CA . ASN A 1 103 ? 5.562 -0.616 15.164 1.00 69.75 103 ASN A CA 1
ATOM 841 C C . ASN A 1 103 ? 4.982 -2.001 14.790 1.00 69.75 103 ASN A C 1
ATOM 843 O O . ASN A 1 103 ? 4.823 -2.838 15.688 1.00 69.75 103 ASN A O 1
ATOM 847 N N . PRO A 1 104 ? 4.619 -2.228 13.518 1.00 69.38 104 PRO A N 1
ATOM 848 C CA . PRO A 1 104 ? 3.893 -3.424 13.113 1.00 69.38 104 PRO A CA 1
ATOM 849 C C . PRO A 1 104 ? 4.762 -4.687 13.128 1.00 69.38 104 PRO A C 1
ATOM 851 O O . PRO A 1 104 ? 4.257 -5.793 12.944 1.00 69.38 104 PRO A O 1
ATOM 854 N N . GLY A 1 105 ? 6.074 -4.539 13.326 1.00 75.75 105 GLY A N 1
ATOM 855 C CA . GLY A 1 105 ? 7.038 -5.584 13.033 1.00 75.75 105 GLY A CA 1
ATOM 856 C C . GLY A 1 105 ? 7.189 -5.757 11.524 1.00 75.75 105 GLY A C 1
ATOM 857 O O . GLY A 1 105 ? 7.130 -4.786 10.773 1.00 75.75 105 GLY A O 1
ATOM 858 N N . LYS A 1 106 ? 7.397 -7.002 11.090 1.00 87.44 106 LYS A N 1
ATOM 859 C CA . LYS A 1 106 ? 7.579 -7.327 9.674 1.00 87.44 106 LYS A CA 1
ATOM 860 C C . LYS A 1 106 ? 6.261 -7.325 8.909 1.00 87.44 106 LYS A C 1
ATOM 862 O O . LYS A 1 106 ? 5.255 -7.844 9.396 1.00 87.44 106 LYS A O 1
ATOM 867 N N . VAL A 1 107 ? 6.299 -6.827 7.680 1.00 92.94 107 VAL A N 1
ATOM 868 C CA . VAL A 1 107 ? 5.235 -7.010 6.701 1.00 92.94 107 VAL A CA 1
ATOM 869 C C . VAL A 1 107 ? 5.285 -8.454 6.207 1.00 92.94 107 VAL A C 1
ATOM 871 O O . VAL A 1 107 ? 6.312 -8.951 5.752 1.00 92.94 107 VAL A O 1
ATOM 874 N N . VAL A 1 108 ? 4.158 -9.153 6.315 1.00 94.69 108 VAL A N 1
ATOM 875 C CA . VAL A 1 108 ? 3.996 -10.506 5.783 1.00 94.69 108 VAL A CA 1
ATOM 876 C C . VAL A 1 108 ? 3.576 -10.390 4.328 1.00 94.69 108 VAL A C 1
ATOM 878 O O . VAL A 1 108 ? 2.490 -9.886 4.034 1.00 94.69 108 VAL A O 1
ATOM 881 N N . GLU A 1 109 ? 4.422 -10.857 3.417 1.00 94.56 109 GLU A N 1
ATOM 882 C CA . GLU A 1 109 ? 4.072 -10.918 2.004 1.00 94.56 109 GLU A CA 1
ATOM 883 C C . GLU A 1 109 ? 3.020 -12.009 1.753 1.00 94.56 109 GLU A C 1
ATOM 885 O O . GLU A 1 109 ? 3.150 -13.148 2.201 1.00 94.56 109 GLU A O 1
ATOM 890 N N . ILE A 1 110 ? 1.951 -11.630 1.057 1.00 95.00 110 ILE A N 1
ATOM 891 C CA . ILE A 1 110 ? 0.784 -12.466 0.737 1.00 95.00 110 ILE A CA 1
ATOM 892 C C . ILE A 1 110 ? 0.443 -12.403 -0.760 1.00 95.00 110 ILE A C 1
ATOM 894 O O . ILE A 1 110 ? -0.690 -12.667 -1.166 1.00 95.00 110 ILE A O 1
ATOM 898 N N . THR A 1 111 ? 1.421 -12.015 -1.580 1.00 91.44 111 THR A N 1
ATOM 899 C CA . THR A 1 111 ? 1.336 -11.970 -3.041 1.00 91.44 111 THR A CA 1
ATOM 900 C C . THR A 1 111 ? 0.866 -13.315 -3.604 1.00 91.44 111 THR A C 1
ATOM 902 O O . THR A 1 111 ? 1.377 -14.374 -3.240 1.00 91.44 111 THR A O 1
ATOM 905 N N . LEU A 1 112 ? -0.091 -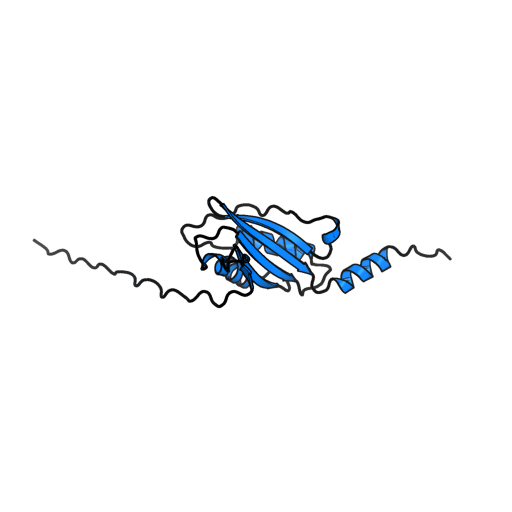13.281 -4.535 1.00 83.81 112 LEU A N 1
ATOM 906 C CA . LEU A 1 112 ? -0.487 -14.462 -5.305 1.00 83.81 112 LEU A CA 1
ATOM 907 C C . LEU A 1 112 ? 0.502 -14.677 -6.459 1.00 83.81 112 LEU A C 1
ATOM 909 O O . LEU A 1 112 ? 0.813 -13.727 -7.177 1.00 83.81 112 LEU A O 1
ATOM 913 N N . SER A 1 113 ? 0.948 -15.918 -6.674 1.00 80.62 113 SER A N 1
ATOM 914 C CA . SER A 1 113 ? 1.974 -16.269 -7.677 1.00 80.62 113 SER A CA 1
ATOM 915 C C . SER A 1 113 ? 1.675 -15.745 -9.080 1.00 80.62 113 SER A C 1
ATOM 917 O O . SER A 1 113 ? 2.577 -15.322 -9.793 1.00 80.62 113 SER A O 1
ATOM 919 N N . ASP A 1 114 ? 0.403 -15.735 -9.469 1.00 79.81 114 ASP A N 1
ATOM 920 C CA . ASP A 1 114 ? -0.012 -15.359 -10.823 1.00 79.81 114 ASP A CA 1
ATOM 921 C C . ASP A 1 114 ? -0.035 -13.837 -11.034 1.00 79.81 114 ASP A C 1
ATOM 923 O O . ASP A 1 114 ? -0.218 -13.366 -12.158 1.00 79.81 114 ASP A O 1
ATOM 927 N N . LEU A 1 115 ? 0.148 -13.060 -9.962 1.00 80.00 115 LEU A N 1
ATOM 928 C CA . LEU A 1 115 ? 0.102 -11.601 -9.975 1.00 80.00 115 LEU A CA 1
ATOM 929 C C . LEU A 1 115 ? 1.467 -10.941 -9.773 1.00 80.00 115 LEU A C 1
ATOM 931 O O . LEU A 1 115 ? 1.562 -9.742 -10.039 1.00 80.00 115 LEU A O 1
ATOM 935 N N . SER A 1 116 ? 2.502 -11.688 -9.367 1.00 80.31 116 SER A N 1
ATOM 936 C CA . SER A 1 116 ? 3.778 -11.152 -8.858 1.00 80.31 116 SER A CA 1
ATOM 937 C C . SER A 1 116 ? 4.444 -10.115 -9.765 1.00 80.31 116 SER A C 1
ATOM 939 O O . SER A 1 116 ? 5.024 -9.157 -9.278 1.00 80.31 116 SER A O 1
ATOM 941 N N . ASP A 1 117 ? 4.294 -10.239 -11.084 1.00 80.25 117 ASP A N 1
ATOM 942 C CA . ASP A 1 117 ? 4.913 -9.319 -12.052 1.00 80.25 117 ASP A CA 1
ATOM 943 C C . ASP A 1 117 ? 4.201 -7.951 -12.151 1.00 80.25 117 ASP A C 1
ATOM 945 O O . ASP A 1 117 ? 4.641 -7.046 -12.869 1.00 80.25 117 ASP A O 1
ATOM 949 N N . THR A 1 118 ? 3.035 -7.816 -11.516 1.00 88.69 118 THR A N 1
ATOM 950 C CA . THR A 1 118 ? 2.128 -6.672 -11.694 1.00 88.69 118 THR A CA 1
ATOM 951 C C . THR A 1 118 ? 1.564 -6.130 -10.393 1.00 88.69 118 THR A C 1
ATOM 953 O O . THR A 1 118 ? 1.350 -4.922 -10.287 1.00 88.69 118 THR A O 1
ATOM 956 N N . ILE A 1 119 ? 1.309 -7.002 -9.420 1.00 93.88 119 ILE A N 1
ATOM 957 C CA . ILE A 1 119 ? 0.737 -6.665 -8.126 1.00 93.88 119 ILE A CA 1
ATOM 958 C C . ILE A 1 119 ? 1.474 -7.475 -7.065 1.00 93.88 119 ILE A C 1
ATOM 960 O O . ILE A 1 119 ? 1.468 -8.705 -7.103 1.00 93.88 119 ILE A O 1
ATOM 964 N N . LEU A 1 120 ? 2.047 -6.769 -6.097 1.00 95.94 120 LEU A N 1
ATOM 965 C CA . LEU A 1 120 ? 2.624 -7.337 -4.884 1.00 95.94 120 LEU A CA 1
ATOM 966 C C . LEU A 1 120 ? 1.740 -6.950 -3.700 1.00 95.94 120 LEU A C 1
ATOM 968 O O . LEU A 1 120 ? 1.196 -5.841 -3.650 1.00 95.94 120 LEU A O 1
ATOM 972 N N . LEU A 1 121 ? 1.545 -7.889 -2.776 1.00 96.81 121 LEU A N 1
ATOM 973 C CA . LEU A 1 121 ? 0.648 -7.726 -1.637 1.00 96.81 121 LEU A CA 1
ATOM 974 C C . LEU A 1 121 ? 1.389 -8.007 -0.337 1.00 96.81 121 LEU A C 1
ATOM 976 O O . LEU A 1 121 ? 1.971 -9.073 -0.160 1.00 96.81 121 LEU A O 1
ATOM 980 N N . GLY A 1 122 ? 1.281 -7.088 0.613 1.00 95.94 122 GLY A N 1
ATOM 981 C CA . GLY A 1 122 ? 1.794 -7.263 1.967 1.00 95.94 122 GLY A CA 1
ATOM 982 C C . GLY A 1 122 ? 0.727 -6.974 3.009 1.00 95.94 122 GLY A C 1
ATOM 983 O O . GLY A 1 122 ? -0.189 -6.186 2.774 1.00 95.94 122 GLY A O 1
ATOM 984 N N . LYS A 1 123 ? 0.856 -7.587 4.181 1.00 94.81 123 LYS A N 1
ATOM 985 C CA . LYS A 1 123 ? 0.016 -7.322 5.349 1.00 94.81 123 LYS A CA 1
ATOM 986 C C . LYS A 1 123 ? 0.883 -6.977 6.551 1.00 94.81 123 LYS A C 1
ATOM 988 O O . LYS A 1 123 ? 1.804 -7.716 6.886 1.00 94.81 123 LYS A O 1
ATOM 993 N N . SER A 1 124 ? 0.534 -5.903 7.241 1.00 91.44 124 SER A N 1
ATOM 994 C CA . SER A 1 124 ? 1.107 -5.520 8.529 1.00 91.44 124 SER A CA 1
ATOM 995 C C . SER A 1 124 ? 0.021 -5.458 9.605 1.00 91.44 124 SER A C 1
ATOM 997 O O . SER A 1 124 ? -1.161 -5.246 9.312 1.00 91.44 124 SER A O 1
ATOM 999 N N . ILE A 1 125 ? 0.412 -5.704 10.859 1.00 87.94 125 ILE A N 1
ATOM 1000 C CA . ILE A 1 125 ? -0.492 -5.674 12.014 1.00 87.94 125 ILE A CA 1
ATOM 1001 C C . ILE A 1 125 ? 0.052 -4.682 13.036 1.00 87.94 125 ILE A C 1
ATOM 1003 O O . ILE A 1 125 ? 1.117 -4.887 13.607 1.00 87.94 125 ILE A O 1
ATOM 1007 N N . TYR A 1 126 ? -0.706 -3.625 13.300 1.00 81.06 126 TYR A N 1
ATOM 1008 C CA . TYR A 1 126 ? -0.369 -2.571 14.245 1.00 81.06 126 TYR A CA 1
ATOM 1009 C C . TYR A 1 126 ? -1.121 -2.750 15.563 1.00 81.06 126 TYR A C 1
ATOM 1011 O O . TYR A 1 126 ? -2.340 -2.931 15.599 1.00 81.06 126 TYR A O 1
ATOM 1019 N N . GLY A 1 127 ? -0.405 -2.624 16.682 1.00 76.12 127 GLY A N 1
ATOM 1020 C CA . GLY A 1 127 ? -1.025 -2.697 18.005 1.00 76.12 127 GLY A CA 1
ATOM 1021 C C . GLY A 1 127 ? -1.634 -4.073 18.295 1.00 76.12 127 GLY A C 1
ATOM 1022 O O . GLY A 1 127 ? -0.923 -5.071 18.251 1.00 76.12 127 GLY A O 1
ATOM 1023 N N . ALA A 1 128 ? -2.914 -4.109 18.684 1.00 69.12 128 ALA A N 1
ATOM 1024 C CA . ALA A 1 128 ? -3.602 -5.353 19.039 1.00 69.12 128 ALA A CA 1
ATOM 1025 C C . ALA A 1 128 ? -4.297 -6.023 17.843 1.00 69.12 128 ALA A C 1
ATOM 1027 O O . ALA A 1 128 ? -4.354 -7.248 17.800 1.00 69.12 128 ALA A O 1
ATOM 1028 N N . ASP A 1 129 ? -4.836 -5.245 16.899 1.00 81.06 129 ASP A N 1
ATOM 1029 C CA . ASP A 1 129 ? -5.698 -5.778 15.838 1.00 81.06 129 ASP A CA 1
ATOM 1030 C C . ASP A 1 129 ? -5.933 -4.828 14.652 1.00 81.06 129 ASP A C 1
ATOM 1032 O O . ASP A 1 129 ? -6.890 -5.016 13.904 1.00 81.06 129 ASP A O 1
ATOM 1036 N N . ILE A 1 130 ? -5.085 -3.815 14.446 1.00 85.44 130 ILE A N 1
ATOM 1037 C CA . ILE A 1 130 ? -5.193 -2.968 13.254 1.00 85.44 130 ILE A CA 1
ATOM 1038 C C . ILE A 1 130 ? -4.449 -3.641 12.104 1.00 85.44 130 ILE A C 1
ATOM 1040 O O . ILE A 1 130 ? -3.225 -3.725 12.113 1.00 85.44 130 ILE A O 1
ATOM 1044 N N . GLU A 1 131 ? -5.183 -4.086 11.096 1.00 89.81 131 GLU A N 1
ATOM 1045 C CA . GLU A 1 131 ? -4.635 -4.638 9.867 1.00 89.81 131 GLU A CA 1
ATOM 1046 C C . GLU A 1 131 ? -4.481 -3.554 8.803 1.00 89.81 131 GLU A C 1
ATOM 1048 O O . GLU A 1 131 ? -5.420 -2.804 8.509 1.00 89.81 131 GLU A O 1
ATOM 1053 N N . LEU A 1 132 ? -3.304 -3.518 8.187 1.00 91.44 132 LEU A N 1
ATOM 1054 C CA . LEU A 1 132 ? -3.019 -2.687 7.031 1.00 91.44 132 LEU A CA 1
ATOM 1055 C C . LEU A 1 132 ? -2.531 -3.563 5.881 1.00 91.44 132 LEU A C 1
ATOM 1057 O O . LEU A 1 132 ? -1.544 -4.290 5.997 1.00 91.44 132 LEU A O 1
ATOM 1061 N N . TYR A 1 133 ? -3.241 -3.482 4.763 1.00 94.69 133 TYR A N 1
ATOM 1062 C CA . TYR A 1 133 ? -2.883 -4.166 3.529 1.00 94.69 133 TYR A CA 1
ATOM 1063 C C . TYR A 1 133 ? -2.173 -3.194 2.591 1.00 94.69 133 TYR A C 1
ATOM 1065 O O . TYR A 1 133 ? -2.690 -2.121 2.283 1.00 94.69 133 TYR A O 1
ATOM 1073 N N . HIS A 1 134 ? -0.999 -3.591 2.121 1.00 95.44 134 HIS A N 1
ATOM 1074 C CA . HIS A 1 134 ? -0.173 -2.857 1.175 1.00 95.44 134 HIS A CA 1
ATOM 1075 C C . HIS A 1 134 ? -0.366 -3.475 -0.209 1.00 95.44 134 HIS A C 1
ATOM 1077 O O . HIS A 1 134 ? -0.019 -4.636 -0.417 1.00 95.44 134 HIS A O 1
ATOM 1083 N N . ILE A 1 135 ? -0.946 -2.717 -1.136 1.00 96.00 135 ILE A N 1
ATOM 1084 C CA . ILE A 1 135 ? -1.251 -3.161 -2.497 1.00 96.00 135 ILE A CA 1
ATOM 1085 C C . ILE A 1 135 ? -0.348 -2.391 -3.454 1.00 96.00 135 ILE A C 1
ATOM 1087 O O . ILE A 1 135 ? -0.627 -1.238 -3.778 1.00 96.00 135 ILE A O 1
ATOM 1091 N N . PHE A 1 136 ? 0.744 -3.009 -3.891 1.00 96.31 136 PHE A N 1
ATOM 1092 C CA . PHE A 1 136 ? 1.759 -2.373 -4.724 1.00 96.31 136 PHE A CA 1
ATOM 1093 C C . PHE A 1 136 ? 1.561 -2.768 -6.187 1.00 96.31 136 PHE A C 1
ATOM 1095 O O . PHE A 1 136 ? 1.714 -3.930 -6.547 1.00 96.31 136 PHE A O 1
ATOM 1102 N N . ILE A 1 137 ? 1.174 -1.811 -7.030 1.00 95.06 137 ILE A N 1
ATOM 1103 C CA . ILE A 1 137 ? 0.744 -2.040 -8.412 1.00 95.06 137 ILE A CA 1
ATOM 1104 C C . ILE A 1 137 ? 1.737 -1.417 -9.383 1.00 95.06 137 ILE A C 1
ATOM 1106 O O . ILE A 1 137 ? 1.945 -0.205 -9.377 1.00 95.06 137 ILE A O 1
ATOM 1110 N N . ASN A 1 138 ? 2.270 -2.221 -10.297 1.00 93.38 138 ASN A N 1
ATOM 1111 C CA . ASN A 1 138 ? 3.021 -1.733 -11.446 1.00 93.38 138 ASN A CA 1
ATOM 1112 C C . ASN A 1 138 ? 2.059 -1.122 -12.475 1.00 93.38 138 ASN A C 1
ATOM 1114 O O . ASN A 1 138 ? 1.395 -1.841 -13.226 1.00 93.38 138 ASN A O 1
ATOM 1118 N N . VAL A 1 139 ? 1.991 0.208 -12.577 1.00 91.12 139 VAL A N 1
ATOM 1119 C CA . VAL A 1 139 ? 1.086 0.833 -13.562 1.00 91.12 139 VAL A CA 1
ATOM 1120 C C . VAL A 1 139 ? 1.565 0.659 -15.007 1.00 91.12 139 VAL A C 1
ATOM 1122 O O . VAL A 1 139 ? 0.777 0.795 -15.942 1.00 91.12 139 VAL A O 1
ATOM 1125 N N . ASN A 1 140 ? 2.832 0.285 -15.196 1.00 85.44 140 ASN A N 1
ATOM 1126 C CA . ASN A 1 140 ? 3.448 0.013 -16.492 1.00 85.44 140 ASN A CA 1
ATOM 1127 C C . ASN A 1 140 ? 3.339 -1.476 -16.906 1.00 85.44 140 ASN A C 1
ATOM 1129 O O . ASN A 1 140 ? 4.041 -1.921 -17.816 1.00 85.44 140 ASN A O 1
ATOM 1133 N N . TYR A 1 141 ? 2.426 -2.248 -16.298 1.00 74.19 141 TYR A N 1
ATOM 1134 C CA . TYR A 1 141 ? 2.276 -3.707 -16.460 1.00 74.19 141 TYR A CA 1
ATOM 1135 C C . TYR A 1 141 ? 2.211 -4.223 -17.911 1.00 74.19 141 TYR A C 1
ATOM 1137 O O . TYR A 1 141 ? 2.640 -5.341 -18.193 1.00 74.19 141 TYR A O 1
ATOM 1145 N N . ARG A 1 142 ? 1.706 -3.434 -18.871 1.00 71.44 142 ARG A N 1
ATOM 1146 C CA . ARG A 1 142 ? 1.670 -3.842 -20.291 1.00 71.44 142 ARG A CA 1
ATOM 1147 C C . ARG A 1 142 ? 3.070 -4.066 -20.867 1.00 71.44 142 ARG A C 1
ATOM 1149 O O . ARG A 1 142 ? 3.251 -4.954 -21.697 1.00 71.44 142 ARG A O 1
ATOM 1156 N N . LEU A 1 143 ? 4.060 -3.297 -20.412 1.00 63.62 143 LEU A N 1
ATOM 1157 C CA . LEU A 1 143 ? 5.459 -3.494 -20.793 1.00 63.62 143 LEU A CA 1
ATOM 1158 C C . LEU A 1 143 ? 6.012 -4.796 -20.197 1.00 63.62 143 LEU A C 1
ATOM 1160 O O . LEU A 1 143 ? 6.726 -5.522 -20.889 1.00 63.62 143 LEU A O 1
ATOM 1164 N N . ALA A 1 144 ? 5.626 -5.131 -18.961 1.00 63.72 144 ALA A N 1
ATOM 1165 C CA . ALA A 1 144 ? 6.011 -6.376 -18.294 1.00 63.72 144 ALA A CA 1
ATOM 1166 C C . ALA A 1 144 ? 5.473 -7.614 -19.037 1.00 63.72 144 ALA A C 1
ATOM 1168 O O . ALA A 1 144 ? 6.233 -8.521 -19.386 1.00 63.72 144 ALA A O 1
ATOM 1169 N N . LEU A 1 145 ? 4.178 -7.614 -19.376 1.00 68.38 145 LEU A N 1
ATOM 1170 C CA . LEU A 1 145 ? 3.532 -8.728 -20.082 1.00 68.38 145 LEU A CA 1
ATOM 1171 C C . LEU A 1 145 ? 4.132 -8.971 -21.476 1.00 68.38 145 LEU A C 1
ATOM 1173 O O . LEU A 1 145 ? 4.305 -10.119 -21.890 1.00 68.38 145 LEU A O 1
ATOM 1177 N N . ASN A 1 146 ? 4.479 -7.904 -22.202 1.00 66.62 146 ASN A N 1
ATOM 1178 C CA . ASN A 1 146 ? 5.068 -8.017 -23.537 1.00 66.62 146 ASN A CA 1
ATOM 1179 C C . ASN A 1 146 ? 6.500 -8.578 -23.503 1.00 66.62 146 ASN A C 1
ATOM 1181 O O . ASN A 1 146 ? 6.855 -9.382 -24.364 1.00 66.62 146 ASN A O 1
ATOM 1185 N N . LYS A 1 147 ? 7.306 -8.228 -22.490 1.00 62.66 147 LYS A N 1
ATOM 1186 C CA . LYS A 1 147 ? 8.651 -8.800 -22.296 1.00 62.66 147 LYS A CA 1
ATOM 1187 C C . LYS A 1 147 ? 8.604 -10.304 -22.012 1.00 62.66 147 LYS A C 1
ATOM 1189 O O . LYS A 1 147 ? 9.411 -11.046 -22.566 1.00 62.66 147 LYS A O 1
ATOM 1194 N N . LYS A 1 148 ? 7.630 -10.771 -21.222 1.00 63.91 148 LYS A N 1
ATOM 1195 C CA . LYS A 1 148 ? 7.453 -12.202 -20.912 1.00 63.91 148 LYS A CA 1
ATOM 1196 C C . LYS A 1 148 ? 7.156 -13.023 -22.172 1.00 63.91 148 LYS A C 1
ATOM 1198 O O . LYS A 1 148 ? 7.730 -14.090 -22.364 1.00 63.91 148 LYS A O 1
ATOM 1203 N N . LYS A 1 149 ? 6.332 -12.480 -23.077 1.00 63.66 149 LYS A N 1
ATOM 1204 C CA . LYS A 1 149 ? 6.073 -13.083 -24.396 1.00 63.66 149 LYS A CA 1
ATOM 1205 C C . LYS A 1 149 ? 7.320 -13.100 -25.285 1.00 63.66 149 LYS A C 1
ATOM 1207 O O . LYS A 1 149 ? 7.572 -14.105 -25.938 1.00 63.66 149 LYS A O 1
ATOM 1212 N N . ALA A 1 150 ? 8.108 -12.024 -25.285 1.00 65.62 150 ALA A N 1
ATOM 1213 C CA . ALA A 1 150 ? 9.333 -11.936 -26.084 1.00 65.62 150 ALA A CA 1
ATOM 1214 C C . ALA A 1 150 ? 10.439 -12.894 -25.598 1.00 65.62 150 ALA A C 1
ATOM 1216 O O . ALA A 1 150 ? 11.107 -13.509 -26.419 1.00 65.62 150 ALA A O 1
ATOM 1217 N N . GLY A 1 151 ? 10.602 -13.076 -24.282 1.00 62.59 151 GLY A N 1
ATOM 1218 C CA . GLY A 1 151 ? 11.586 -14.005 -23.705 1.00 62.59 151 GLY A CA 1
ATOM 1219 C C . GLY A 1 151 ? 11.221 -15.493 -23.826 1.00 62.59 151 GLY A C 1
ATOM 1220 O O . GLY A 1 151 ? 12.080 -16.347 -23.633 1.00 62.59 151 GLY A O 1
ATOM 1221 N N . GLN A 1 152 ? 9.963 -15.815 -24.148 1.00 58.59 152 GLN A N 1
ATOM 1222 C CA . GLN A 1 152 ? 9.493 -17.186 -24.398 1.00 58.59 152 GLN A CA 1
ATOM 1223 C C . GLN A 1 152 ? 9.541 -17.586 -25.881 1.00 58.59 152 GLN A C 1
ATOM 1225 O O . GLN A 1 152 ? 9.326 -18.756 -26.205 1.00 58.59 152 GLN A O 1
ATOM 1230 N N . ALA A 1 153 ? 9.835 -16.650 -26.788 1.00 56.34 153 ALA A N 1
ATOM 1231 C CA . ALA A 1 153 ? 10.097 -16.979 -28.181 1.00 56.34 153 ALA A CA 1
ATOM 1232 C C . ALA A 1 153 ? 11.452 -17.700 -28.270 1.00 56.34 153 ALA A C 1
ATOM 1234 O O . ALA A 1 153 ? 12.504 -17.100 -28.050 1.00 56.34 153 ALA A O 1
ATOM 1235 N N . LYS A 1 154 ? 11.431 -19.012 -28.548 1.00 48.72 154 LYS A N 1
ATOM 1236 C CA . LYS A 1 154 ? 12.652 -19.778 -28.841 1.00 48.72 154 LYS A CA 1
ATOM 1237 C C . LYS A 1 154 ? 13.395 -19.116 -30.010 1.00 48.72 154 LYS A C 1
ATOM 1239 O O . LYS A 1 154 ? 12.732 -18.730 -30.972 1.00 48.72 154 LYS A O 1
ATOM 1244 N N . PRO A 1 155 ? 14.737 -19.038 -29.984 1.00 52.97 155 PRO A N 1
ATOM 1245 C CA . PRO A 1 155 ? 15.475 -18.686 -31.185 1.00 52.97 155 PRO A CA 1
ATOM 1246 C C . PRO A 1 155 ? 15.217 -19.777 -32.231 1.00 52.97 155 PRO A C 1
ATOM 1248 O O . PRO A 1 155 ? 15.475 -20.957 -31.977 1.00 52.97 155 PRO A O 1
ATOM 1251 N N . GLU A 1 156 ? 14.668 -19.395 -33.3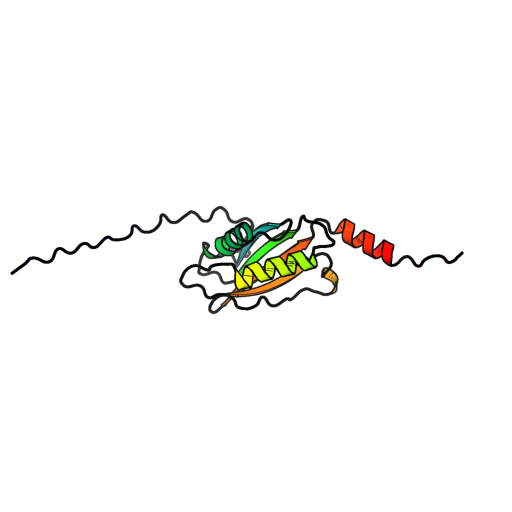83 1.00 50.88 156 GLU A N 1
ATOM 1252 C CA . GLU A 1 156 ? 14.725 -20.235 -34.575 1.00 50.88 156 GLU A CA 1
ATOM 1253 C C . GLU A 1 156 ? 16.202 -20.361 -34.949 1.00 50.88 156 GLU A C 1
ATOM 1255 O O . GLU A 1 156 ? 16.853 -19.394 -35.344 1.00 50.88 156 GLU A O 1
ATOM 1260 N N . ILE A 1 157 ? 16.753 -21.549 -34.714 1.00 52.09 157 ILE A N 1
ATOM 1261 C CA . ILE A 1 157 ? 18.085 -21.910 -35.181 1.00 52.09 157 ILE A CA 1
ATOM 1262 C C . ILE A 1 157 ? 17.942 -22.121 -36.692 1.00 52.09 157 ILE A C 1
ATOM 1264 O O . ILE A 1 157 ? 17.293 -23.082 -37.108 1.00 52.09 157 ILE A O 1
ATOM 1268 N N . LEU A 1 158 ? 18.478 -21.179 -37.475 1.00 51.75 158 LEU A N 1
ATOM 1269 C CA . LEU A 1 158 ? 18.714 -21.322 -38.916 1.00 51.75 158 LEU A CA 1
ATOM 1270 C C . LEU A 1 158 ? 19.867 -22.294 -39.179 1.00 51.75 158 LEU A C 1
ATOM 1272 O O . LEU A 1 158 ? 20.867 -22.230 -38.425 1.00 51.75 158 LEU A O 1
#